Protein AF-J9GV24-F1 (afdb_monomer_lite)

Radius of gyration: 27.91 Å; chains: 1; bounding box: 51×30×74 Å

Organism: NCBI:txid749906

Structure (mmCIF, N/CA/C/O backbone):
data_AF-J9GV24-F1
#
_entry.id   AF-J9GV24-F1
#
loop_
_atom_site.group_PDB
_atom_site.id
_atom_site.type_symbol
_atom_site.label_atom_id
_atom_site.label_alt_id
_atom_site.label_comp_id
_atom_site.label_asym_id
_atom_site.label_entity_id
_atom_site.label_seq_id
_atom_site.pdbx_PDB_ins_code
_atom_site.Cartn_x
_atom_site.Cartn_y
_atom_site.Cartn_z
_atom_site.occupancy
_atom_site.B_iso_or_equiv
_atom_site.auth_seq_id
_atom_site.auth_comp_id
_atom_site.auth_asym_id
_atom_site.auth_atom_id
_atom_site.pdbx_PDB_model_num
ATOM 1 N N . MET A 1 1 ? 35.792 -18.735 -18.421 1.00 51.06 1 MET A N 1
ATOM 2 C CA . MET A 1 1 ? 34.571 -18.008 -18.818 1.00 51.06 1 MET A CA 1
ATOM 3 C C . MET A 1 1 ? 34.240 -17.036 -17.707 1.00 51.06 1 MET A C 1
ATOM 5 O O . MET A 1 1 ? 34.119 -17.470 -16.569 1.00 51.06 1 MET A O 1
ATOM 9 N N . ASP A 1 2 ? 34.222 -15.739 -17.998 1.00 63.44 2 ASP A N 1
ATOM 10 C CA . ASP A 1 2 ? 33.873 -14.724 -17.004 1.00 63.44 2 ASP A CA 1
ATOM 11 C C . ASP A 1 2 ? 32.340 -14.657 -16.928 1.00 63.44 2 ASP A C 1
ATOM 13 O O . ASP A 1 2 ? 31.675 -14.294 -17.894 1.00 63.44 2 ASP A O 1
ATOM 17 N N . HIS A 1 3 ? 31.763 -15.117 -15.817 1.00 66.50 3 HIS A N 1
ATOM 18 C CA . HIS A 1 3 ? 30.315 -15.327 -15.657 1.00 66.50 3 HIS A CA 1
ATOM 19 C C . HIS A 1 3 ? 29.561 -14.031 -15.308 1.00 66.50 3 HIS A C 1
ATOM 21 O O . HIS A 1 3 ? 28.393 -14.061 -14.915 1.00 66.50 3 HIS A O 1
ATOM 27 N N . ARG A 1 4 ? 30.227 -12.874 -15.388 1.00 76.00 4 ARG A N 1
ATOM 28 C CA . ARG A 1 4 ? 29.642 -11.588 -15.013 1.00 76.00 4 ARG A CA 1
ATOM 29 C C . ARG A 1 4 ? 28.901 -10.958 -16.184 1.00 76.00 4 ARG A C 1
ATOM 31 O O . ARG A 1 4 ? 29.490 -10.597 -17.199 1.00 76.00 4 ARG A O 1
ATOM 38 N N . ARG A 1 5 ? 27.596 -10.757 -15.986 1.00 79.62 5 ARG A N 1
ATOM 39 C CA . ARG A 1 5 ? 26.753 -9.953 -16.877 1.00 79.62 5 ARG A CA 1
ATOM 40 C C . ARG A 1 5 ? 27.327 -8.543 -17.015 1.00 79.62 5 ARG A C 1
ATOM 42 O O . ARG A 1 5 ? 27.654 -7.887 -16.026 1.00 79.62 5 ARG A O 1
ATOM 49 N N . ASN A 1 6 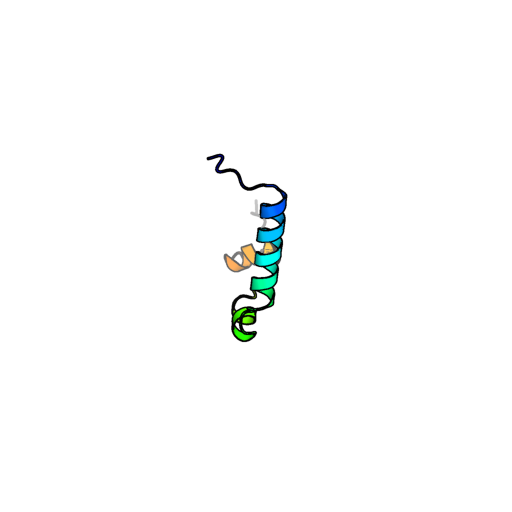? 27.422 -8.068 -18.253 1.00 88.31 6 ASN A N 1
ATOM 50 C CA . ASN A 1 6 ? 27.856 -6.707 -18.552 1.00 88.31 6 ASN A CA 1
ATOM 51 C C . ASN A 1 6 ? 26.725 -5.713 -18.219 1.00 88.31 6 ASN A C 1
ATOM 53 O O . ASN A 1 6 ? 25.544 -6.025 -18.368 1.00 88.31 6 ASN A O 1
ATOM 57 N N . ARG A 1 7 ? 27.065 -4.474 -17.845 1.00 89.19 7 ARG A N 1
ATOM 58 C CA . ARG A 1 7 ? 26.115 -3.381 -17.570 1.00 89.19 7 ARG A CA 1
ATOM 59 C C . ARG A 1 7 ? 25.073 -3.203 -18.684 1.00 89.19 7 ARG A C 1
ATOM 61 O O . ARG A 1 7 ? 23.923 -2.897 -18.389 1.00 89.19 7 ARG A O 1
ATOM 68 N N . LY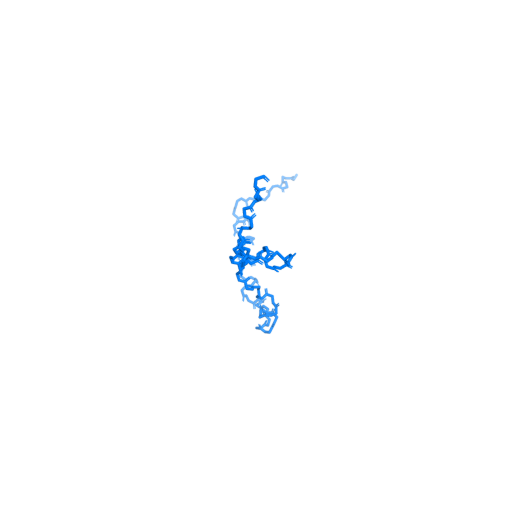S A 1 8 ? 25.454 -3.383 -19.957 1.00 91.12 8 LYS A N 1
ATOM 69 C CA . LYS A 1 8 ? 24.512 -3.302 -21.092 1.00 91.12 8 LYS A CA 1
ATOM 70 C C . LYS A 1 8 ? 23.466 -4.422 -21.066 1.00 91.12 8 LYS A C 1
ATOM 72 O O . LYS A 1 8 ? 22.299 -4.141 -21.302 1.00 91.12 8 LYS A O 1
ATOM 77 N N . GLN A 1 9 ? 23.876 -5.646 -20.733 1.00 90.38 9 GLN A N 1
ATOM 78 C CA . GLN A 1 9 ? 22.967 -6.788 -20.592 1.00 90.38 9 GLN A CA 1
ATOM 79 C C . GLN A 1 9 ? 22.017 -6.567 -19.417 1.00 90.38 9 GLN A C 1
ATOM 81 O O . GLN A 1 9 ? 20.816 -6.683 -19.585 1.00 90.38 9 GLN A O 1
ATOM 86 N N . MET A 1 10 ? 22.526 -6.103 -18.270 1.00 90.44 10 MET A N 1
ATOM 87 C CA . MET A 1 10 ? 21.676 -5.792 -17.112 1.00 90.44 10 MET A CA 1
ATOM 88 C C . MET A 1 10 ? 20.596 -4.747 -17.425 1.00 90.44 10 MET A C 1
ATOM 90 O O . MET A 1 10 ? 19.473 -4.862 -16.945 1.00 90.44 10 MET A O 1
ATOM 94 N N . LYS A 1 11 ? 20.924 -3.726 -18.228 1.00 91.44 11 LYS A N 1
ATOM 95 C CA . LYS A 1 11 ? 19.945 -2.718 -18.660 1.00 91.44 11 LYS A CA 1
ATOM 96 C C . LYS A 1 11 ? 18.894 -3.289 -19.614 1.00 91.44 11 LYS A C 1
ATOM 98 O O . LYS A 1 11 ? 17.738 -2.894 -19.523 1.00 91.44 11 LYS A O 1
ATOM 103 N N . LEU A 1 12 ? 19.294 -4.176 -20.525 1.00 94.12 12 LEU A N 1
ATOM 104 C CA . LEU A 1 12 ? 18.370 -4.843 -21.444 1.00 94.12 12 LEU A CA 1
ATOM 105 C C . LEU A 1 12 ? 17.429 -5.786 -20.692 1.00 94.12 12 LEU A C 1
ATOM 107 O O . LEU A 1 12 ? 16.225 -5.656 -20.872 1.00 94.12 12 LEU A O 1
ATOM 111 N N . ASP A 1 13 ? 17.957 -6.624 -19.795 1.00 90.19 13 ASP A N 1
ATOM 112 C CA . ASP A 1 13 ? 17.162 -7.510 -18.933 1.00 90.19 13 ASP A CA 1
ATOM 113 C C . ASP A 1 13 ? 16.135 -6.704 -18.125 1.00 90.19 13 ASP A C 1
ATOM 115 O O . ASP A 1 13 ? 14.969 -7.071 -18.044 1.00 90.19 13 ASP A O 1
ATOM 119 N N . GLN A 1 14 ? 16.558 -5.573 -17.545 1.00 90.31 14 GLN A N 1
ATOM 120 C CA . GLN A 1 14 ? 15.661 -4.707 -16.785 1.00 90.31 14 GLN A CA 1
ATOM 121 C C . GLN A 1 14 ? 14.544 -4.146 -17.665 1.00 90.31 14 GLN A C 1
ATOM 123 O O . GLN A 1 14 ? 13.391 -4.158 -17.250 1.00 90.31 14 GLN A O 1
ATOM 128 N N . LYS A 1 15 ? 14.874 -3.660 -18.867 1.00 92.31 15 LYS A N 1
ATOM 129 C CA . LYS A 1 15 ? 13.875 -3.122 -19.792 1.00 92.31 15 LYS A CA 1
ATOM 130 C C . LYS A 1 15 ? 12.878 -4.204 -20.208 1.00 92.31 15 LYS A C 1
ATOM 132 O O . LYS A 1 15 ? 11.681 -4.009 -20.051 1.00 92.31 15 LYS A O 1
ATOM 137 N N . GLN A 1 16 ? 13.386 -5.353 -20.650 1.00 91.56 16 GLN A N 1
ATOM 138 C CA . GLN A 1 16 ? 12.566 -6.489 -21.060 1.00 91.56 16 GLN A CA 1
ATOM 139 C C . GLN A 1 16 ? 11.630 -6.942 -19.935 1.00 91.56 16 GLN A C 1
ATOM 141 O O . GLN A 1 16 ? 10.452 -7.174 -20.175 1.00 91.56 16 GLN A O 1
ATOM 146 N N . HIS A 1 17 ? 12.127 -7.006 -18.699 1.00 89.38 17 HIS A N 1
ATOM 147 C CA . HIS A 1 17 ? 11.323 -7.411 -17.553 1.00 89.38 17 HIS A CA 1
ATOM 148 C C . HIS A 1 17 ? 10.097 -6.508 -17.326 1.00 89.38 17 HIS A C 1
ATOM 150 O O . HIS A 1 17 ? 9.005 -7.012 -17.068 1.00 89.38 17 HIS A O 1
ATOM 156 N N . TYR A 1 18 ? 10.256 -5.184 -17.428 1.00 88.62 18 TYR A N 1
ATOM 157 C CA . TYR A 1 18 ? 9.127 -4.261 -17.279 1.00 88.62 18 TYR A CA 1
ATOM 158 C C . TYR A 1 18 ? 8.188 -4.289 -18.493 1.00 88.62 18 TYR A C 1
ATOM 160 O O . TYR A 1 18 ? 6.974 -4.293 -18.295 1.00 88.62 18 TYR A O 1
ATOM 168 N N . ASP A 1 19 ? 8.726 -4.393 -19.712 1.00 91.81 19 ASP A N 1
ATOM 169 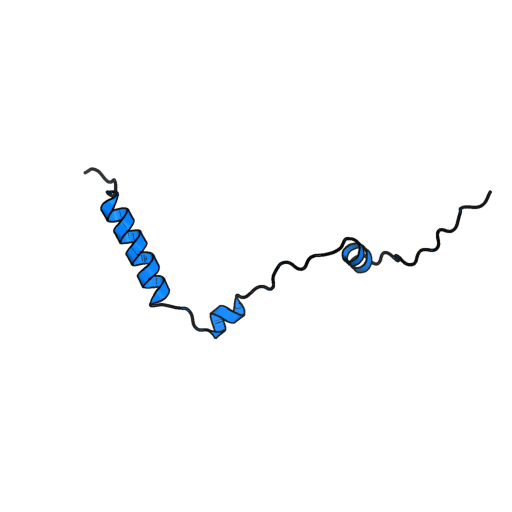C CA . ASP A 1 19 ? 7.930 -4.520 -20.943 1.00 91.81 19 ASP A CA 1
ATOM 170 C C . ASP A 1 19 ? 7.037 -5.792 -20.898 1.00 91.81 19 ASP A C 1
ATOM 172 O O . ASP A 1 19 ? 5.864 -5.782 -21.286 1.00 91.81 19 ASP A O 1
ATOM 176 N N . GLU A 1 20 ? 7.559 -6.902 -20.361 1.00 87.19 20 GLU A N 1
ATOM 177 C CA . GLU A 1 20 ? 6.812 -8.155 -20.165 1.00 87.19 20 GLU A CA 1
ATOM 178 C C . GLU A 1 20 ? 5.708 -8.036 -19.100 1.00 87.19 20 GLU A C 1
ATOM 180 O O . GLU A 1 20 ? 4.622 -8.591 -19.281 1.00 87.19 20 GLU A O 1
ATOM 185 N N . MET A 1 21 ? 5.948 -7.297 -18.011 1.00 86.69 21 MET A N 1
ATOM 186 C CA . MET A 1 21 ? 4.929 -7.042 -16.982 1.00 86.69 21 MET A CA 1
ATOM 187 C C . MET A 1 21 ? 3.799 -6.138 -17.485 1.00 86.69 21 MET A C 1
ATOM 189 O O . MET A 1 21 ? 2.647 -6.338 -17.105 1.00 86.69 21 MET A O 1
ATOM 193 N N . GLU A 1 22 ? 4.112 -5.150 -18.325 1.00 81.12 22 GLU A N 1
ATOM 194 C CA . GLU A 1 22 ? 3.111 -4.240 -18.888 1.00 81.12 22 GLU A CA 1
ATOM 195 C C . GLU A 1 22 ? 2.236 -4.938 -19.939 1.00 81.12 22 GLU A C 1
ATOM 197 O O . GLU A 1 22 ? 1.016 -4.769 -19.944 1.00 81.12 22 GLU A O 1
ATOM 202 N N . SER A 1 23 ? 2.840 -5.779 -20.784 1.00 87.31 23 SER A N 1
ATOM 203 C CA . SER A 1 23 ? 2.110 -6.566 -21.788 1.00 87.31 23 SER A CA 1
ATOM 204 C C . SER A 1 23 ? 1.239 -7.671 -21.180 1.00 87.31 23 SER A C 1
ATOM 206 O O . SER A 1 23 ? 0.159 -7.944 -21.701 1.00 87.31 23 SER A O 1
ATOM 208 N N . ASN A 1 24 ? 1.657 -8.269 -20.059 1.00 85.94 24 ASN A N 1
ATOM 209 C CA . ASN A 1 24 ? 0.911 -9.309 -19.341 1.00 85.94 24 ASN A CA 1
ATOM 210 C C . ASN A 1 24 ? 0.261 -8.761 -18.067 1.00 85.94 24 ASN A C 1
ATOM 212 O O . ASN A 1 24 ? 0.445 -9.296 -16.969 1.00 85.94 24 ASN A O 1
ATOM 216 N N . LYS A 1 25 ? -0.504 -7.676 -18.205 1.00 85.75 25 LYS A N 1
ATOM 217 C CA . LYS A 1 25 ? -1.232 -7.100 -17.076 1.00 85.75 25 LYS A CA 1
ATOM 218 C C . LYS A 1 25 ? -2.242 -8.114 -16.524 1.00 85.75 25 LYS A C 1
ATOM 220 O O . LYS A 1 25 ? -2.974 -8.760 -17.273 1.00 85.75 25 LYS A O 1
ATOM 225 N N . ALA A 1 26 ? -2.297 -8.233 -15.199 1.00 86.56 26 ALA A N 1
ATOM 226 C CA . ALA A 1 26 ? -3.301 -9.050 -14.529 1.00 86.56 26 ALA A CA 1
ATOM 227 C C . ALA A 1 26 ? -4.731 -8.556 -14.852 1.00 86.56 26 ALA A C 1
ATOM 229 O O . ALA A 1 26 ? -4.916 -7.352 -15.057 1.00 86.56 26 ALA A O 1
ATOM 230 N N . PRO A 1 27 ? -5.740 -9.450 -14.853 1.00 91.75 27 PRO A N 1
ATOM 231 C CA . PRO A 1 27 ? -7.140 -9.062 -15.012 1.00 91.75 27 PRO A CA 1
ATOM 232 C C . PRO A 1 27 ? -7.550 -8.020 -13.967 1.00 91.75 27 PRO A C 1
ATOM 234 O O . PRO A 1 27 ? -7.109 -8.098 -12.817 1.00 91.75 27 PRO A O 1
ATOM 237 N N . ASP A 1 28 ? -8.419 -7.080 -14.338 1.00 90.44 28 ASP A N 1
ATOM 238 C CA . ASP A 1 28 ? -8.804 -5.978 -13.447 1.00 90.44 28 ASP A CA 1
ATOM 239 C C . ASP A 1 28 ? -9.444 -6.486 -12.137 1.00 90.44 28 ASP A C 1
ATOM 241 O O . ASP A 1 28 ? -9.123 -5.971 -11.067 1.00 90.44 28 ASP A O 1
ATOM 245 N N . ASP A 1 29 ? -10.224 -7.572 -12.182 1.00 92.38 29 ASP A N 1
ATOM 246 C CA . ASP A 1 29 ? -10.804 -8.214 -10.989 1.00 92.38 29 ASP A CA 1
ATOM 247 C C . ASP A 1 29 ? -9.735 -8.712 -10.004 1.00 92.38 29 ASP A C 1
ATOM 249 O O . ASP A 1 29 ? -9.878 -8.589 -8.785 1.00 92.38 29 ASP A O 1
ATOM 253 N N . ALA A 1 30 ? -8.634 -9.260 -10.528 1.00 88.81 30 ALA A N 1
ATOM 254 C CA . ALA A 1 30 ? -7.514 -9.688 -9.702 1.00 88.81 30 ALA A CA 1
ATOM 255 C C . ALA A 1 30 ? -6.825 -8.468 -9.082 1.00 88.81 30 ALA A C 1
ATOM 257 O O . ALA A 1 30 ? -6.524 -8.477 -7.891 1.00 88.81 30 ALA A O 1
ATOM 258 N N . VAL A 1 31 ? -6.623 -7.398 -9.857 1.00 89.19 31 VAL A N 1
ATOM 259 C CA . VAL A 1 31 ? -6.039 -6.148 -9.349 1.00 89.19 31 VAL A CA 1
ATOM 260 C C . VAL A 1 31 ? -6.882 -5.577 -8.205 1.00 89.19 31 VAL A C 1
ATOM 262 O O . VAL A 1 31 ? -6.318 -5.238 -7.165 1.00 89.19 31 VAL A O 1
ATOM 265 N N . GLU A 1 32 ? -8.207 -5.512 -8.354 1.00 89.75 32 GLU A N 1
ATOM 266 C CA . GLU A 1 32 ? -9.128 -5.052 -7.303 1.00 89.75 32 GLU A CA 1
ATOM 267 C C . GLU A 1 32 ? -9.066 -5.927 -6.046 1.00 89.75 32 GLU A C 1
ATOM 269 O O . GLU A 1 32 ? -8.988 -5.398 -4.936 1.00 89.75 32 GLU A O 1
ATOM 274 N N . ALA A 1 33 ? -9.012 -7.254 -6.195 1.00 90.50 33 ALA A N 1
ATOM 275 C CA . ALA A 1 33 ? -8.933 -8.176 -5.060 1.00 90.50 33 ALA A CA 1
ATOM 276 C C . ALA A 1 33 ? -7.681 -7.959 -4.186 1.00 90.50 33 ALA A C 1
ATOM 278 O O . ALA A 1 33 ? -7.707 -8.223 -2.981 1.00 90.50 33 ALA A O 1
ATOM 279 N N . PHE A 1 34 ? -6.587 -7.459 -4.771 1.00 86.75 34 PHE A N 1
ATOM 280 C CA . PHE A 1 34 ? -5.349 -7.159 -4.049 1.00 86.75 34 PHE A CA 1
ATOM 281 C C . PHE A 1 34 ? -5.241 -5.708 -3.563 1.00 86.75 34 PHE A C 1
ATOM 283 O O . PHE A 1 34 ? -4.290 -5.390 -2.836 1.00 86.75 34 PHE A O 1
ATOM 290 N N . LYS A 1 35 ? -6.197 -4.824 -3.885 1.00 88.25 35 LYS A N 1
ATOM 291 C CA . LYS A 1 35 ? -6.211 -3.464 -3.335 1.00 88.25 35 LYS A CA 1
ATOM 292 C C . LYS A 1 35 ? -6.513 -3.515 -1.844 1.00 88.25 35 LYS A C 1
ATOM 294 O O . LYS A 1 35 ? -7.616 -3.825 -1.405 1.00 88.25 35 LYS A O 1
ATOM 299 N N . ARG A 1 36 ? -5.512 -3.161 -1.042 1.00 85.69 36 ARG A N 1
ATOM 300 C CA . ARG A 1 36 ? -5.686 -2.951 0.395 1.00 85.69 36 ARG A CA 1
ATOM 301 C C . ARG A 1 36 ? -5.999 -1.477 0.635 1.00 85.69 36 ARG A C 1
ATOM 303 O O . ARG A 1 36 ? -5.327 -0.630 0.043 1.00 85.69 36 ARG A O 1
ATOM 310 N N . PRO A 1 37 ? -6.977 -1.148 1.495 1.00 81.62 37 PRO A N 1
ATOM 311 C CA . PRO A 1 37 ? -7.159 0.231 1.914 1.00 81.62 37 PRO A CA 1
ATOM 312 C C . PRO A 1 37 ? -5.868 0.730 2.568 1.00 81.62 37 PRO A C 1
ATOM 314 O O . PRO A 1 37 ? -5.122 -0.051 3.168 1.00 81.62 37 PRO A O 1
ATOM 317 N N . ALA A 1 38 ? -5.613 2.035 2.467 1.00 81.12 38 ALA A N 1
ATOM 318 C CA . ALA A 1 38 ? -4.535 2.657 3.223 1.00 81.12 38 ALA A CA 1
ATOM 319 C C . ALA A 1 38 ? -4.677 2.302 4.712 1.00 81.12 38 ALA A C 1
ATOM 321 O O . ALA A 1 38 ? -5.803 2.147 5.211 1.00 81.12 38 ALA A O 1
ATOM 322 N N . TYR A 1 39 ? -3.539 2.165 5.403 1.00 74.69 39 TYR A N 1
ATOM 323 C CA . TYR A 1 39 ? -3.522 1.967 6.849 1.00 74.69 39 TYR A CA 1
ATOM 324 C C . TYR A 1 39 ? -4.426 3.017 7.485 1.00 74.69 39 TYR A C 1
ATOM 326 O O . TYR A 1 39 ? -4.188 4.215 7.351 1.00 74.69 39 TYR A O 1
ATOM 334 N N . GLN A 1 40 ? -5.500 2.558 8.119 1.00 76.25 40 GLN A N 1
ATOM 335 C CA . GLN A 1 40 ? -6.400 3.459 8.815 1.00 76.25 40 GLN A CA 1
ATOM 336 C C . GLN A 1 40 ? -5.614 4.069 9.973 1.00 76.25 40 GLN A C 1
ATOM 338 O O . GLN A 1 40 ? -5.059 3.332 10.793 1.00 76.25 40 GLN A O 1
ATOM 343 N N . GLU A 1 41 ? -5.548 5.399 10.033 1.00 77.62 41 GLU A N 1
ATOM 344 C CA . GLU A 1 41 ? -5.008 6.084 11.201 1.00 77.62 41 GLU A CA 1
ATOM 345 C C . GLU A 1 41 ? -5.863 5.698 12.408 1.00 77.62 41 GLU A C 1
ATOM 347 O O . GLU A 1 41 ? -7.040 6.046 12.521 1.00 77.62 41 GLU A O 1
ATOM 352 N N . TYR A 1 42 ? -5.273 4.893 13.286 1.00 79.44 42 TYR A N 1
ATOM 353 C CA . TYR A 1 42 ? -5.958 4.351 14.440 1.00 79.44 42 TYR A CA 1
ATOM 354 C C . TYR A 1 42 ? -5.616 5.199 15.653 1.00 79.44 42 TYR A C 1
ATOM 356 O O . TYR A 1 42 ? -4.531 5.107 16.228 1.00 79.44 42 TYR A O 1
ATOM 364 N N . SER A 1 43 ? -6.549 6.065 16.036 1.00 81.31 43 SER A N 1
ATOM 365 C CA . SER A 1 43 ? -6.374 6.896 17.220 1.00 81.31 43 SER A CA 1
ATOM 366 C C . SER A 1 43 ? -6.298 6.030 18.479 1.00 81.31 43 SER A C 1
ATOM 368 O O . SER A 1 43 ? -6.983 5.011 18.613 1.00 81.31 43 SER A O 1
ATOM 370 N N . VAL A 1 44 ? -5.528 6.489 19.468 1.00 83.75 44 VAL A N 1
ATOM 371 C CA . VAL A 1 44 ? -5.455 5.855 20.797 1.00 83.75 44 VAL A CA 1
ATOM 372 C C . VAL A 1 44 ? -6.857 5.663 21.392 1.00 83.75 44 VAL A C 1
ATOM 374 O O . VAL A 1 44 ? -7.153 4.621 21.969 1.00 83.75 44 VAL A O 1
ATOM 377 N N . LYS A 1 45 ? -7.767 6.621 21.171 1.00 83.69 45 LYS A N 1
ATOM 378 C CA . LYS A 1 45 ? -9.168 6.532 21.612 1.00 83.69 45 LYS A CA 1
ATOM 379 C C . LYS A 1 45 ? -9.908 5.349 20.984 1.00 83.69 45 LYS A C 1
ATOM 381 O O . LYS A 1 45 ? -10.656 4.673 21.684 1.00 83.69 45 LYS A O 1
ATOM 386 N N . GLN A 1 46 ? -9.721 5.092 19.688 1.00 86.75 46 GLN A N 1
ATOM 387 C CA . GLN A 1 46 ? -10.314 3.926 19.024 1.00 86.75 46 GLN A CA 1
ATOM 388 C C . GLN A 1 46 ? -9.733 2.622 19.583 1.00 86.75 46 GLN A C 1
ATOM 390 O O . GLN A 1 46 ? -10.489 1.684 19.826 1.00 86.75 46 GLN A O 1
ATOM 395 N N . CYS A 1 47 ? -8.428 2.586 19.875 1.00 87.25 47 CYS A N 1
ATOM 396 C CA . CYS A 1 47 ? -7.782 1.445 20.528 1.00 87.25 47 CYS A CA 1
ATOM 397 C C . CYS A 1 47 ? -8.400 1.115 21.882 1.00 87.25 47 CYS A C 1
ATOM 399 O O . CYS A 1 47 ? -8.876 0.002 22.095 1.00 87.25 47 CYS A O 1
ATOM 401 N N . LEU A 1 48 ? -8.479 2.118 22.750 1.00 90.31 48 LEU A N 1
ATOM 402 C CA . LEU A 1 48 ? -9.044 1.977 24.084 1.00 90.31 48 LEU A CA 1
ATOM 403 C C . LEU A 1 48 ? -10.518 1.544 24.026 1.00 90.31 48 LEU A C 1
ATOM 405 O O . LEU A 1 48 ? -10.907 0.629 24.748 1.00 90.31 48 LEU A O 1
ATOM 409 N N . LYS A 1 49 ? -11.312 2.094 23.096 1.00 87.25 49 LYS A N 1
ATOM 410 C CA . LYS A 1 49 ? -12.695 1.639 22.862 1.00 87.25 49 LYS A CA 1
ATOM 411 C C . LYS A 1 49 ? -12.777 0.181 22.406 1.00 87.25 49 LYS A C 1
ATOM 413 O O . LYS A 1 49 ? -13.627 -0.551 22.899 1.00 87.25 49 LYS A O 1
ATOM 418 N N . LYS A 1 50 ? -11.902 -0.262 21.496 1.00 88.19 50 LYS A N 1
ATOM 419 C CA . LYS A 1 50 ? -11.841 -1.669 21.054 1.00 88.19 50 LYS A CA 1
ATOM 420 C C . LYS A 1 50 ? -11.510 -2.620 22.206 1.00 88.19 50 LYS A C 1
ATOM 422 O O . LYS A 1 50 ? -11.981 -3.750 22.206 1.00 88.19 50 LYS A O 1
ATOM 427 N N . TRP A 1 51 ? -10.733 -2.162 23.183 1.00 91.19 51 TRP A N 1
ATOM 428 C CA . TRP A 1 51 ? -10.431 -2.909 24.406 1.00 91.19 51 TRP A CA 1
ATOM 429 C C . TRP A 1 51 ? -11.478 -2.747 25.516 1.00 91.19 51 TRP A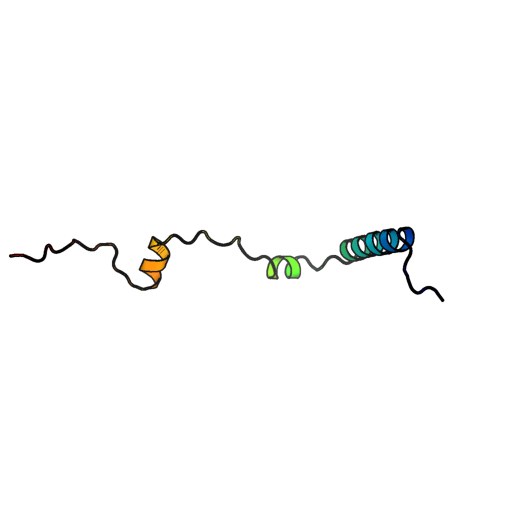 C 1
ATOM 431 O O . TRP A 1 51 ? -11.269 -3.240 26.619 1.00 91.19 51 TRP A O 1
ATOM 441 N N . GLY A 1 52 ? -12.608 -2.087 25.242 1.00 88.56 52 GLY A N 1
ATOM 442 C CA . GLY A 1 52 ? -13.697 -1.933 26.207 1.00 88.56 52 GLY A CA 1
ATOM 443 C C . GLY A 1 52 ? -13.417 -0.924 27.320 1.00 88.56 52 GLY A C 1
ATOM 444 O O . GLY A 1 52 ? -14.114 -0.925 28.330 1.00 88.56 52 GLY A O 1
ATOM 445 N N . VAL A 1 53 ? -12.415 -0.055 27.158 1.00 87.69 53 VAL A N 1
ATOM 446 C CA . VAL A 1 53 ? -12.152 1.027 28.109 1.00 87.69 53 VAL A CA 1
ATOM 447 C C . VAL A 1 53 ? -13.235 2.089 27.957 1.00 87.69 53 VAL A C 1
ATOM 449 O O . VAL A 1 53 ? -13.377 2.707 26.896 1.00 87.69 53 VAL A O 1
ATOM 452 N N . ASP A 1 54 ? -13.976 2.328 29.034 1.00 84.75 54 ASP A N 1
ATOM 453 C CA . ASP A 1 54 ? -14.936 3.418 29.090 1.00 84.75 54 ASP A CA 1
ATOM 454 C C . ASP A 1 54 ? -14.209 4.760 29.258 1.00 84.75 54 ASP A C 1
ATOM 456 O O . ASP A 1 54 ? -13.698 5.106 30.322 1.00 84.75 54 ASP A O 1
ATOM 460 N N . LEU A 1 55 ? -14.158 5.530 28.172 1.00 80.62 55 LEU A N 1
ATOM 461 C CA . LEU A 1 55 ? -13.575 6.872 28.148 1.00 80.62 55 LEU A CA 1
ATOM 462 C C . LEU A 1 55 ? -14.535 7.945 28.694 1.00 80.62 55 LEU A C 1
ATOM 464 O O . LEU A 1 55 ? -14.164 9.116 28.726 1.00 80.62 55 LEU A O 1
ATOM 468 N N . SER A 1 56 ? -15.758 7.571 29.093 1.00 79.88 56 SER A N 1
ATOM 469 C CA . SER A 1 56 ? -16.738 8.475 29.714 1.00 79.88 56 SER A CA 1
ATOM 470 C C . SER A 1 56 ? -16.448 8.759 31.192 1.00 79.88 56 SER A C 1
ATOM 472 O O . SER A 1 56 ? -17.152 9.561 31.809 1.00 79.88 56 SER A O 1
ATOM 474 N N . GLY A 1 57 ? -15.404 8.118 31.739 1.00 66.62 57 GLY A N 1
ATOM 475 C CA . GLY A 1 57 ? -15.043 8.120 33.149 1.00 66.62 57 GLY A CA 1
ATOM 476 C C . GLY A 1 57 ? -15.100 9.502 33.788 1.00 66.62 57 GLY A C 1
ATOM 477 O O . GLY A 1 57 ? -14.167 10.297 33.684 1.00 66.62 57 GLY A O 1
ATOM 478 N N . LYS A 1 58 ? -16.178 9.756 34.536 1.00 63.28 58 LYS A N 1
ATOM 479 C CA . LYS A 1 58 ? -16.137 10.713 35.637 1.00 63.28 58 LYS A CA 1
ATOM 480 C C . LYS A 1 58 ? -15.093 10.188 36.615 1.00 63.28 58 LYS A C 1
ATOM 482 O O . LYS A 1 58 ? -15.266 9.102 37.169 1.00 63.28 58 LYS A O 1
ATOM 487 N N . ILE A 1 59 ? -14.010 10.934 36.803 1.00 62.50 59 ILE A N 1
ATOM 488 C CA . ILE A 1 59 ? -13.039 10.662 37.860 1.00 62.50 59 ILE A CA 1
ATOM 489 C C . ILE A 1 59 ? -13.822 10.766 39.172 1.00 62.50 59 ILE A C 1
ATOM 491 O O . ILE A 1 59 ? -14.235 11.855 39.563 1.00 62.50 59 ILE A O 1
ATOM 495 N N . LYS A 1 60 ? -14.108 9.634 39.824 1.00 60.53 60 LYS A N 1
ATOM 496 C CA . LYS A 1 60 ? -14.504 9.675 41.230 1.00 60.53 60 LYS A CA 1
ATOM 497 C C . LYS A 1 60 ? -13.239 10.026 41.992 1.00 60.53 60 LYS A C 1
ATOM 499 O O . LYS A 1 60 ? -12.362 9.174 42.133 1.00 60.53 60 LYS A O 1
ATOM 504 N N . GLU A 1 61 ? -13.133 11.283 42.414 1.00 59.62 61 GLU A N 1
ATOM 505 C CA . GLU A 1 61 ? -12.162 11.656 43.433 1.00 59.62 61 GLU A CA 1
ATOM 506 C C . GLU A 1 61 ? -12.365 10.713 44.617 1.00 59.62 61 GLU A C 1
ATOM 508 O O . GLU A 1 61 ? -13.481 10.499 45.101 1.00 59.62 61 GLU A O 1
ATOM 513 N N . LYS A 1 62 ? -11.284 10.028 44.975 1.00 52.09 62 LYS A N 1
ATOM 514 C CA . LYS A 1 62 ? -11.252 9.105 46.095 1.00 52.09 62 LYS A CA 1
ATOM 515 C C . LYS A 1 62 ? -11.288 9.998 47.338 1.00 52.09 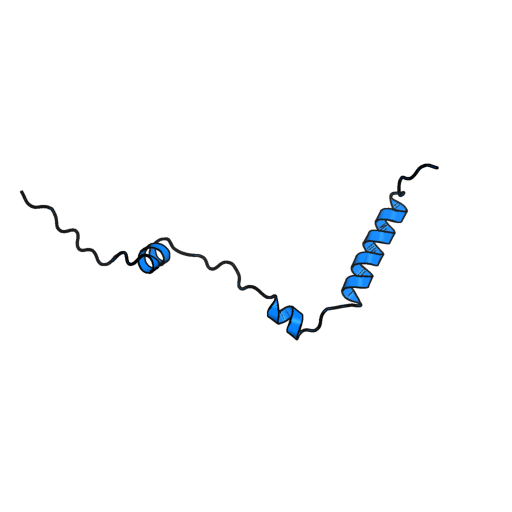62 LYS A C 1
ATOM 517 O O . LYS A 1 62 ? -10.270 10.595 47.666 1.00 52.09 62 LYS A O 1
ATOM 522 N N . GLY A 1 63 ? -12.490 10.176 47.888 1.00 60.44 63 GLY A N 1
ATOM 523 C CA . GLY A 1 63 ? -12.756 11.002 49.065 1.00 60.44 63 GLY A CA 1
ATOM 524 C C . GLY A 1 63 ? -11.946 10.576 50.290 1.00 60.44 63 GLY A C 1
ATOM 525 O O . GLY A 1 63 ? -11.490 9.431 50.356 1.00 60.44 63 GLY A O 1
ATOM 526 N N . ASP A 1 64 ? -11.804 11.564 51.174 1.00 42.47 64 ASP A N 1
ATOM 527 C CA . ASP A 1 64 ? -10.964 11.707 52.376 1.00 42.47 64 ASP A CA 1
ATOM 528 C C . ASP A 1 64 ? -10.779 10.478 53.287 1.00 42.47 64 ASP A C 1
ATOM 530 O O . ASP A 1 64 ? -11.754 9.724 53.521 1.00 42.47 64 ASP A O 1
#

pLDDT: mean 81.86, std 11.66, range [42.47, 94.12]

Secondary structure (DSSP, 8-state):
---PPP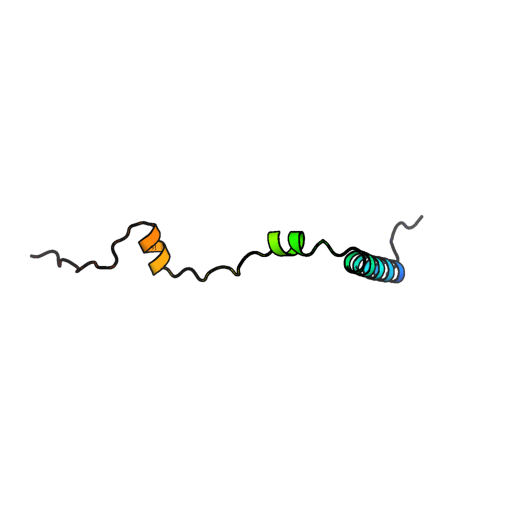HHHHHHHHHHHHHHHHHTPPPHHHHHHH-PPP-----HHHHHHHTT--TT--------

Foldseek 3Di:
DPPDDDPVRVVVVVVVVVVVCVVPDDDVVVVVVPDDPDDPPQDPVNVCVVVVNDPVDPPPDPDD

Sequence (64 aa):
MDHRRNRKQMKLDQKQHYDEMESNKAPDDAVEAFKRPAYQEYSVKQCLKKWGVDLSGKIKEKGD